Protein AF-A0A496KY16-F1 (afdb_monomer)

Radius of gyration: 18.63 Å; Cα contacts (8 Å, |Δi|>4): 231; chains: 1; bounding box: 43×35×45 Å

Secondary structure (DSSP, 8-state):
---------TT-BHHHHHHH-TTHHHHHHHH-GGGGGGGSHHHHHHHHHH-BHHHHHHHHT--HHHHHHHHHHHTT----------TTSSTTPEEPSS--TTEEEEEE-HHHHHTT---HHHHHHHHHTPPTT-EEEEEESS--HHHHHHHHHTT-EEEEPPPPTTS-EEEEEE--

Solvent-accessible surface area (backbone atoms only — not comparable to full-atom values): 10295 Å² total; per-residue (Å²): 132,86,76,82,71,79,73,87,47,56,77,35,32,45,40,63,47,42,73,79,38,60,77,50,54,59,60,48,46,75,69,25,74,77,41,63,58,46,70,42,75,79,45,22,61,57,51,25,66,73,35,26,46,40,57,48,21,61,73,63,74,46,61,49,67,59,51,44,51,51,53,27,49,74,73,68,60,49,75,75,90,53,99,61,92,70,90,75,88,51,97,77,58,45,77,40,96,64,83,71,92,53,62,75,45,76,46,73,38,44,72,42,47,75,71,75,43,79,57,62,67,58,52,53,52,53,57,70,69,49,51,77,68,32,20,38,34,40,37,29,72,52,84,60,60,76,60,52,52,53,42,45,75,72,59,36,47,42,31,31,45,74,62,43,98,85,48,42,24,44,36,38,43,28,36,106

Structure (mmCIF, N/CA/C/O backbone):
data_AF-A0A496KY16-F1
#
_entry.id   AF-A0A496KY16-F1
#
loop_
_atom_site.group_PDB
_atom_site.id
_atom_site.type_symbol
_atom_site.label_atom_id
_atom_site.label_alt_id
_atom_site.label_comp_id
_atom_site.label_asym_id
_atom_site.label_entity_id
_atom_site.label_seq_id
_atom_site.pdbx_PDB_ins_code
_atom_site.Cartn_x
_atom_site.Cartn_y
_atom_site.Cartn_z
_atom_site.occupancy
_atom_site.B_iso_or_equiv
_atom_site.auth_seq_id
_atom_site.auth_comp_id
_atom_site.auth_asym_id
_atom_site.auth_atom_id
_atom_site.pdbx_PDB_model_num
ATOM 1 N N . MET A 1 1 ? -10.899 -9.682 -24.705 1.00 31.88 1 MET A N 1
ATOM 2 C CA . MET A 1 1 ? -9.512 -10.192 -24.681 1.00 31.88 1 MET A CA 1
ATOM 3 C C . MET A 1 1 ? -8.923 -9.768 -23.353 1.00 31.88 1 MET A C 1
ATOM 5 O O . MET A 1 1 ? -8.749 -8.580 -23.128 1.00 31.88 1 MET A O 1
ATOM 9 N N . ASN A 1 2 ? -8.777 -10.715 -22.435 1.00 29.69 2 ASN A N 1
ATOM 10 C CA . ASN A 1 2 ? -8.589 -10.443 -21.015 1.00 29.69 2 ASN A CA 1
ATOM 11 C C . ASN A 1 2 ? -7.096 -10.209 -20.768 1.00 29.69 2 ASN A C 1
ATOM 13 O O . ASN A 1 2 ? -6.333 -11.159 -20.620 1.00 29.69 2 ASN A O 1
ATOM 17 N N . THR A 1 3 ? -6.666 -8.950 -20.795 1.00 37.75 3 THR A N 1
ATOM 18 C CA . THR A 1 3 ? -5.303 -8.557 -20.434 1.00 37.75 3 THR A CA 1
ATOM 19 C C . THR A 1 3 ? -5.153 -8.689 -18.921 1.00 37.75 3 THR A C 1
ATOM 21 O O . THR A 1 3 ? -5.457 -7.750 -18.187 1.00 37.75 3 THR A O 1
ATOM 24 N N . ASN A 1 4 ? -4.736 -9.866 -18.445 1.00 44.19 4 ASN A N 1
ATOM 25 C CA . ASN A 1 4 ? -4.258 -10.045 -17.073 1.00 44.19 4 ASN A CA 1
ATOM 26 C C . ASN A 1 4 ? -3.002 -9.184 -16.906 1.00 44.19 4 ASN A C 1
ATOM 28 O O . ASN A 1 4 ? -1.894 -9.580 -17.252 1.00 44.19 4 ASN A O 1
ATOM 32 N N . LYS A 1 5 ? -3.220 -7.947 -16.472 1.00 54.91 5 LYS A N 1
ATOM 33 C CA . LYS A 1 5 ? -2.206 -6.929 -16.255 1.00 54.91 5 LYS A CA 1
ATOM 34 C C . LYS A 1 5 ? -1.455 -7.333 -14.985 1.00 54.91 5 LYS A C 1
ATOM 36 O O . LYS A 1 5 ? -2.022 -7.251 -13.903 1.00 54.91 5 LYS A O 1
ATOM 41 N N . THR A 1 6 ? -0.236 -7.863 -15.112 1.00 62.81 6 THR A N 1
ATOM 42 C CA . THR A 1 6 ? 0.568 -8.256 -13.945 1.00 62.81 6 THR A CA 1
ATOM 43 C C . THR A 1 6 ? 0.781 -7.038 -13.060 1.00 62.81 6 THR A C 1
ATOM 45 O O . THR A 1 6 ? 1.258 -5.999 -13.530 1.00 62.81 6 THR A O 1
ATOM 48 N N . ASP A 1 7 ? 0.406 -7.176 -11.794 1.00 67.88 7 ASP A N 1
ATOM 49 C CA . ASP A 1 7 ? 0.637 -6.175 -10.765 1.00 67.88 7 ASP A CA 1
ATOM 50 C C . ASP A 1 7 ? 2.149 -5.957 -10.594 1.00 67.88 7 ASP A C 1
ATOM 52 O O . ASP A 1 7 ? 2.928 -6.910 -10.487 1.00 67.88 7 ASP A O 1
ATOM 56 N N . ILE A 1 8 ? 2.583 -4.696 -10.615 1.00 77.81 8 ILE A N 1
ATOM 57 C CA . ILE A 1 8 ? 3.993 -4.333 -10.428 1.00 77.81 8 ILE A CA 1
ATOM 58 C C . ILE A 1 8 ? 4.224 -4.228 -8.921 1.00 77.81 8 ILE A C 1
ATOM 60 O O . ILE A 1 8 ? 3.961 -3.179 -8.329 1.00 77.81 8 ILE A O 1
ATOM 64 N N . THR A 1 9 ? 4.645 -5.322 -8.290 1.00 79.69 9 THR A N 1
ATOM 65 C CA . THR A 1 9 ? 4.933 -5.424 -6.852 1.00 79.69 9 THR A CA 1
ATOM 66 C C . THR A 1 9 ? 6.409 -5.777 -6.627 1.00 79.69 9 THR A C 1
ATOM 68 O O . THR A 1 9 ? 7.094 -6.174 -7.571 1.00 79.69 9 THR A O 1
ATOM 71 N N . PRO A 1 10 ? 6.942 -5.636 -5.398 1.00 80.19 10 PRO A N 1
ATOM 72 C CA . PRO A 1 10 ? 8.344 -5.958 -5.107 1.00 80.19 10 PRO A CA 1
ATOM 73 C C . PRO A 1 10 ? 8.731 -7.403 -5.463 1.00 80.19 10 PRO A C 1
ATOM 75 O O . PRO A 1 10 ? 9.853 -7.660 -5.907 1.00 80.19 10 PRO A O 1
ATOM 78 N N . ASP A 1 11 ? 7.794 -8.339 -5.311 1.00 79.12 11 ASP A N 1
ATOM 79 C CA . ASP A 1 11 ? 7.986 -9.764 -5.594 1.00 79.12 11 ASP A CA 1
ATOM 80 C C . ASP A 1 11 ? 7.817 -10.126 -7.074 1.00 79.12 11 ASP A C 1
ATOM 82 O O . ASP A 1 11 ? 8.157 -11.244 -7.475 1.00 79.12 11 ASP A O 1
ATOM 86 N N . THR A 1 12 ? 7.329 -9.199 -7.907 1.00 82.12 12 THR A N 1
ATOM 87 C CA . THR A 1 12 ? 7.178 -9.438 -9.342 1.00 82.12 12 THR A CA 1
ATOM 88 C C . THR A 1 12 ? 8.542 -9.755 -9.946 1.00 82.12 12 THR A C 1
ATOM 90 O O . THR A 1 12 ? 9.517 -9.007 -9.808 1.00 82.12 12 THR A O 1
ATOM 93 N N . LYS A 1 13 ? 8.616 -10.905 -10.618 1.00 83.44 13 LYS A N 1
ATOM 94 C CA . LYS A 1 13 ? 9.817 -11.337 -11.327 1.00 83.44 13 LYS A CA 1
ATOM 95 C C . LYS A 1 13 ? 10.033 -10.474 -12.554 1.00 83.44 13 LYS A C 1
ATOM 97 O O . LYS A 1 13 ? 9.086 -10.142 -13.265 1.00 83.44 13 LYS A O 1
ATOM 102 N N . ILE A 1 14 ? 11.293 -10.182 -12.849 1.00 79.81 14 ILE A N 1
ATOM 103 C CA . ILE A 1 14 ? 11.658 -9.382 -14.020 1.00 79.81 14 ILE A CA 1
ATOM 104 C C . ILE A 1 14 ? 11.213 -10.082 -15.310 1.00 79.81 14 ILE A C 1
ATOM 106 O O . ILE A 1 14 ? 10.718 -9.422 -16.219 1.00 79.81 14 ILE A O 1
ATOM 110 N N . ALA A 1 15 ? 11.330 -11.413 -15.381 1.00 77.38 15 ALA A N 1
ATOM 111 C CA . ALA A 1 15 ? 10.872 -12.183 -16.537 1.00 77.38 15 ALA A CA 1
ATOM 112 C C . ALA A 1 15 ? 9.369 -12.005 -16.789 1.00 77.38 15 ALA A C 1
ATOM 114 O O . ALA A 1 15 ? 8.976 -11.708 -17.913 1.00 77.38 15 ALA A O 1
ATOM 115 N N . ASP A 1 16 ? 8.545 -12.138 -15.745 1.00 79.06 16 ASP A N 1
ATOM 116 C CA . ASP A 1 16 ? 7.092 -11.974 -15.847 1.00 79.06 16 ASP A CA 1
ATOM 117 C C . ASP A 1 16 ? 6.711 -10.524 -16.171 1.00 79.06 16 ASP A C 1
ATOM 119 O O . ASP A 1 16 ? 5.827 -10.285 -16.995 1.00 79.06 16 ASP A O 1
ATOM 123 N N . LEU A 1 17 ? 7.418 -9.549 -15.590 1.00 80.50 17 LEU A N 1
ATOM 124 C CA . LEU A 1 17 ? 7.223 -8.131 -15.881 1.00 80.50 17 LEU A CA 1
ATOM 125 C C . LEU A 1 17 ? 7.515 -7.813 -17.353 1.00 80.50 17 LEU A C 1
ATOM 127 O O . LEU A 1 17 ? 6.676 -7.219 -18.019 1.00 80.50 17 LEU A O 1
ATOM 131 N N . LEU A 1 18 ? 8.674 -8.222 -17.876 1.00 77.56 18 LEU A N 1
ATOM 132 C CA . LEU A 1 18 ? 9.076 -7.952 -19.261 1.00 77.56 18 LEU A CA 1
ATOM 133 C C . LEU A 1 18 ? 8.235 -8.720 -20.286 1.00 77.56 18 LEU A C 1
ATOM 135 O O . LEU A 1 18 ? 8.106 -8.275 -21.424 1.00 77.56 18 LEU A O 1
ATOM 139 N N . LEU A 1 19 ? 7.647 -9.851 -19.889 1.00 77.06 19 LEU A N 1
ATOM 140 C CA . LEU A 1 19 ? 6.713 -10.606 -20.723 1.00 77.06 19 LEU A CA 1
ATOM 141 C C . LEU A 1 19 ? 5.411 -9.828 -20.967 1.00 77.06 19 LEU A C 1
ATOM 143 O O . LEU A 1 19 ? 4.866 -9.882 -22.067 1.00 77.06 19 LEU A O 1
ATOM 147 N N . HIS A 1 20 ? 4.943 -9.075 -19.968 1.00 74.25 20 HIS A N 1
ATOM 148 C CA . HIS A 1 20 ? 3.730 -8.255 -20.068 1.00 74.25 20 HIS A CA 1
ATOM 149 C C . HIS A 1 20 ? 4.021 -6.802 -20.482 1.00 74.25 20 HIS A C 1
ATOM 151 O O . HIS A 1 20 ? 3.175 -6.162 -21.106 1.00 74.25 20 HIS A O 1
ATOM 157 N N . TYR A 1 21 ? 5.218 -6.289 -20.178 1.00 78.06 21 TYR A N 1
ATOM 158 C CA . TYR A 1 21 ? 5.640 -4.907 -20.419 1.00 78.06 21 TYR A CA 1
ATOM 159 C C . TYR A 1 21 ? 7.062 -4.841 -21.005 1.00 78.06 21 TYR A C 1
ATOM 161 O O . TYR A 1 21 ? 8.006 -4.428 -20.324 1.00 78.06 21 TYR A O 1
ATOM 169 N N . PRO A 1 22 ? 7.249 -5.198 -22.286 1.00 76.06 22 PRO A N 1
ATOM 170 C CA . PRO A 1 22 ? 8.565 -5.156 -22.929 1.00 76.06 22 PRO A CA 1
ATOM 171 C C . PRO A 1 22 ? 9.147 -3.735 -23.014 1.00 76.06 22 PRO A C 1
ATOM 173 O O . PRO A 1 22 ? 10.358 -3.562 -23.104 1.00 76.06 22 PRO A O 1
ATOM 176 N N . THR A 1 23 ? 8.304 -2.702 -22.943 1.00 77.69 23 THR A N 1
ATOM 177 C CA . THR A 1 23 ? 8.725 -1.294 -22.956 1.00 77.69 23 THR A CA 1
ATOM 178 C C . THR A 1 23 ? 9.489 -0.876 -21.698 1.00 77.69 23 THR A C 1
ATOM 180 O O . THR A 1 23 ? 10.296 0.046 -21.771 1.00 77.69 23 THR A O 1
ATOM 183 N N . LEU A 1 24 ? 9.301 -1.573 -20.568 1.00 78.44 24 LEU A N 1
ATOM 184 C CA . LEU A 1 24 ? 10.028 -1.303 -19.321 1.00 78.44 24 LEU A CA 1
ATOM 185 C C . LEU A 1 24 ? 11.499 -1.727 -19.380 1.00 78.44 24 LEU A C 1
ATOM 187 O O . LEU A 1 24 ? 12.272 -1.338 -18.509 1.00 78.44 24 LEU A O 1
ATOM 191 N N . GLU A 1 25 ? 11.902 -2.499 -20.394 1.00 75.62 25 GLU A N 1
ATOM 192 C CA . GLU A 1 25 ? 13.285 -2.956 -20.556 1.00 75.62 25 GLU A CA 1
ATOM 193 C C . GLU A 1 25 ? 14.268 -1.779 -20.626 1.00 75.62 25 GLU A C 1
ATOM 195 O O . GLU A 1 25 ? 15.316 -1.820 -19.989 1.00 75.62 25 GLU A O 1
ATOM 200 N N . GLN A 1 26 ? 13.920 -0.715 -21.356 1.00 73.62 26 GLN A N 1
ATOM 201 C CA . GLN A 1 26 ? 14.771 0.473 -21.482 1.00 73.62 26 GLN A CA 1
ATOM 202 C C . GLN A 1 26 ? 14.888 1.224 -20.153 1.00 73.62 26 GLN A C 1
ATOM 204 O O . GLN A 1 26 ? 15.991 1.490 -19.694 1.00 73.62 26 GLN A O 1
ATOM 209 N N . THR A 1 27 ? 13.764 1.460 -19.476 1.00 77.00 27 THR A N 1
ATOM 210 C CA . THR A 1 27 ? 13.738 2.129 -18.169 1.00 77.00 27 THR A CA 1
ATOM 211 C C . THR A 1 27 ? 14.542 1.356 -17.126 1.00 77.00 27 THR A C 1
ATOM 213 O O . THR A 1 27 ? 15.309 1.938 -16.370 1.00 77.00 27 THR A O 1
ATOM 216 N N . LEU A 1 28 ? 14.427 0.028 -17.106 1.00 76.19 28 LEU A N 1
ATOM 217 C CA . LEU A 1 28 ? 15.204 -0.828 -16.211 1.00 76.19 28 LEU A CA 1
ATOM 218 C C . LEU A 1 28 ? 16.713 -0.803 -16.518 1.00 76.19 28 LEU A C 1
ATOM 220 O O . LEU A 1 28 ? 17.519 -0.843 -15.586 1.00 76.19 28 LEU A O 1
ATOM 224 N N . LYS A 1 29 ? 17.097 -0.695 -17.800 1.00 73.81 29 LYS A N 1
ATOM 225 C CA . LYS A 1 29 ? 18.496 -0.513 -18.232 1.00 73.81 29 LYS A CA 1
ATOM 226 C C . LYS A 1 29 ? 19.078 0.817 -17.751 1.00 73.81 29 LYS A C 1
ATOM 228 O O . LYS A 1 29 ? 20.229 0.832 -17.323 1.00 73.81 29 LYS A O 1
ATOM 233 N N . ASP A 1 30 ? 18.282 1.885 -17.759 1.00 73.19 30 ASP A N 1
ATOM 234 C CA . ASP A 1 30 ? 18.689 3.187 -17.216 1.00 73.19 30 ASP A CA 1
ATOM 235 C C . ASP A 1 30 ? 18.851 3.142 -15.689 1.00 73.19 30 ASP A C 1
ATOM 237 O O . ASP A 1 30 ? 19.725 3.806 -15.132 1.00 73.19 30 ASP A O 1
ATOM 241 N N . TYR A 1 31 ? 18.036 2.326 -15.009 1.00 69.00 31 TYR A N 1
ATOM 242 C CA . TYR A 1 31 ? 18.075 2.180 -13.556 1.00 69.00 31 TYR A CA 1
ATOM 243 C C . TYR A 1 31 ? 19.263 1.374 -13.047 1.00 69.00 31 TYR A C 1
ATOM 245 O O . TYR A 1 31 ? 19.794 1.709 -12.000 1.00 69.00 31 TYR A O 1
ATOM 253 N N . SER A 1 32 ? 19.688 0.292 -13.702 1.00 65.06 32 SER A N 1
ATOM 254 C CA . SER A 1 32 ? 20.806 -0.494 -13.172 1.00 65.06 32 SER A CA 1
ATOM 255 C C . SER A 1 32 ? 21.639 -1.158 -14.254 1.00 65.06 32 SER A C 1
ATOM 257 O O . SER A 1 32 ? 21.135 -1.888 -15.107 1.00 65.06 32 SER A O 1
ATOM 259 N N . SER A 1 33 ? 22.960 -1.035 -14.111 1.00 62.22 33 SER A N 1
ATOM 260 C CA . SER A 1 33 ? 23.943 -1.799 -14.884 1.00 62.22 33 SER A CA 1
ATOM 261 C C . SER A 1 33 ? 23.809 -3.318 -14.700 1.00 62.22 33 SER A C 1
ATOM 263 O O . SER A 1 33 ? 24.311 -4.073 -15.531 1.00 62.22 33 SER A O 1
ATOM 265 N N . ALA A 1 34 ? 23.072 -3.792 -13.683 1.00 58.19 34 ALA A N 1
ATOM 266 C CA . ALA A 1 34 ? 22.701 -5.200 -13.536 1.00 58.19 34 ALA A CA 1
ATOM 267 C C . ALA A 1 34 ? 21.863 -5.727 -14.723 1.00 58.19 34 ALA A C 1
ATOM 269 O O . ALA A 1 34 ? 21.912 -6.922 -15.017 1.00 58.19 34 ALA A O 1
ATOM 270 N N . PHE A 1 35 ? 21.165 -4.853 -15.464 1.00 62.72 35 PHE A N 1
ATOM 271 C CA . PHE A 1 35 ? 20.468 -5.217 -16.705 1.00 62.72 35 PHE A CA 1
ATOM 272 C C . PHE A 1 35 ? 21.374 -5.335 -17.927 1.00 62.72 35 PHE A C 1
ATOM 274 O O . PHE A 1 35 ? 20.953 -5.927 -18.918 1.00 62.72 35 PHE A O 1
ATOM 281 N N . ALA A 1 36 ? 22.625 -4.873 -17.875 1.00 62.69 36 ALA A N 1
ATOM 282 C CA . ALA A 1 36 ? 23.570 -5.138 -18.960 1.00 62.69 36 ALA A CA 1
ATOM 283 C C . ALA A 1 36 ? 23.813 -6.652 -19.124 1.00 62.69 36 ALA A C 1
ATOM 285 O O . ALA A 1 36 ? 24.006 -7.143 -20.233 1.00 62.69 36 ALA A O 1
ATOM 286 N N . ALA A 1 37 ? 23.714 -7.424 -18.033 1.00 60.72 37 ALA A N 1
ATOM 287 C CA . ALA A 1 37 ? 23.771 -8.886 -18.076 1.00 60.72 37 ALA A CA 1
ATOM 288 C C . ALA A 1 37 ? 22.524 -9.527 -18.726 1.00 60.72 37 ALA A C 1
ATOM 290 O O . ALA A 1 37 ? 22.608 -10.641 -19.242 1.00 60.72 37 ALA A O 1
ATOM 291 N N . LEU A 1 38 ? 21.386 -8.821 -18.733 1.00 61.69 38 LEU A N 1
ATOM 292 C CA . LEU A 1 38 ? 20.128 -9.235 -19.370 1.00 61.69 38 LEU A CA 1
ATOM 293 C C . LEU A 1 38 ? 20.089 -8.925 -20.879 1.00 61.69 38 LEU A C 1
ATOM 295 O O . LEU A 1 38 ? 19.162 -9.358 -21.561 1.00 61.69 38 LEU A O 1
ATOM 299 N N . ASP A 1 39 ? 21.101 -8.231 -21.408 1.00 62.31 39 ASP A N 1
ATOM 300 C CA . ASP A 1 39 ? 21.266 -7.949 -22.841 1.00 62.31 39 ASP A CA 1
ATOM 301 C C . ASP A 1 39 ? 21.707 -9.200 -23.624 1.00 62.31 39 ASP A C 1
ATOM 303 O O . ASP A 1 39 ? 21.450 -9.335 -24.820 1.00 62.31 39 ASP A O 1
ATOM 307 N N . ASN A 1 40 ? 22.321 -10.172 -22.937 1.00 68.69 40 ASN A N 1
ATOM 308 C CA . ASN A 1 40 ? 22.637 -11.467 -23.523 1.00 68.69 40 ASN A CA 1
ATOM 309 C C . ASN A 1 40 ? 21.401 -12.388 -23.460 1.00 68.69 40 ASN A C 1
ATOM 311 O O . ASN A 1 40 ? 21.030 -12.812 -22.363 1.00 68.69 40 ASN A O 1
ATOM 315 N N . PRO A 1 41 ? 20.788 -12.771 -24.598 1.00 63.84 41 PRO A N 1
ATOM 316 C CA . PRO A 1 41 ? 19.542 -13.542 -24.628 1.00 63.84 41 PRO A CA 1
ATOM 317 C C . PRO A 1 41 ? 19.611 -14.892 -23.893 1.00 63.84 41 PRO A C 1
ATOM 319 O O . PRO A 1 41 ? 18.590 -15.357 -23.392 1.00 63.84 41 PRO A O 1
ATOM 322 N N . ALA A 1 42 ? 20.796 -15.501 -23.763 1.00 63.25 42 ALA A N 1
ATOM 323 C CA . ALA A 1 42 ? 20.970 -16.745 -23.009 1.00 63.25 42 ALA A CA 1
ATOM 324 C C . ALA A 1 42 ? 20.943 -16.531 -21.480 1.00 63.25 42 ALA A C 1
ATOM 326 O O . ALA A 1 42 ? 20.417 -17.358 -20.734 1.00 63.25 42 ALA A O 1
ATOM 327 N N . LEU A 1 43 ? 21.489 -15.408 -21.004 1.00 62.44 43 LEU A N 1
ATOM 328 C CA . LEU A 1 43 ? 21.488 -15.038 -19.583 1.00 62.44 43 LEU A CA 1
ATOM 329 C C . LEU A 1 43 ? 20.186 -14.344 -19.180 1.00 62.44 43 LEU A C 1
ATOM 331 O O . LEU A 1 43 ? 19.751 -14.486 -18.037 1.00 62.44 43 LEU A O 1
ATOM 335 N N . ARG A 1 44 ? 19.539 -13.667 -20.137 1.00 68.94 44 ARG A N 1
ATOM 336 C CA . ARG A 1 44 ? 18.262 -12.970 -19.989 1.00 68.94 44 ARG A CA 1
ATOM 337 C C . ARG A 1 44 ? 17.223 -13.846 -19.312 1.00 68.94 44 ARG A C 1
ATOM 339 O O . ARG A 1 44 ? 16.665 -13.457 -18.296 1.00 68.94 44 ARG A O 1
ATOM 346 N N . ASP A 1 45 ? 16.995 -15.041 -19.843 1.00 66.75 45 ASP A N 1
ATOM 347 C CA . ASP A 1 45 ? 15.923 -15.907 -19.358 1.00 66.75 45 ASP A CA 1
ATOM 348 C C . ASP A 1 45 ? 16.240 -16.504 -17.977 1.00 66.75 45 ASP A C 1
ATOM 350 O O . ASP A 1 45 ? 15.366 -16.647 -17.126 1.00 66.75 45 ASP A O 1
ATOM 354 N N . THR A 1 46 ? 17.516 -16.785 -17.711 1.00 64.06 46 THR A N 1
ATOM 355 C CA . THR A 1 46 ? 17.950 -17.420 -16.460 1.00 64.06 46 THR A CA 1
ATOM 356 C C . THR A 1 46 ? 17.988 -16.424 -15.300 1.00 64.06 46 THR A C 1
ATOM 358 O O . THR A 1 46 ? 17.469 -16.705 -14.220 1.00 64.06 46 THR A O 1
ATOM 361 N N . VAL A 1 47 ? 18.553 -15.236 -15.526 1.00 63.72 47 VAL A N 1
ATOM 362 C CA . VAL A 1 47 ? 18.673 -14.186 -14.507 1.00 63.72 47 VAL A CA 1
ATOM 363 C C . VAL A 1 47 ? 17.323 -13.496 -14.289 1.00 63.72 47 VAL A C 1
ATOM 365 O O . VAL A 1 47 ? 16.908 -13.331 -13.146 1.00 63.72 47 VAL A O 1
ATOM 368 N N . ALA A 1 48 ? 16.551 -13.198 -15.344 1.00 65.62 48 ALA A N 1
ATOM 369 C CA . ALA A 1 48 ? 15.251 -12.535 -15.184 1.00 65.62 48 ALA A CA 1
ATOM 370 C C . ALA A 1 48 ? 14.198 -13.414 -14.484 1.00 65.62 48 ALA A C 1
ATOM 372 O O . ALA A 1 48 ? 13.313 -12.883 -13.812 1.00 65.62 48 ALA A O 1
ATOM 373 N N . LYS A 1 49 ? 14.268 -14.750 -14.616 1.00 68.19 49 LYS A N 1
ATOM 374 C CA . LYS A 1 49 ? 13.369 -15.682 -13.900 1.00 68.19 49 LYS A CA 1
ATOM 375 C C . LYS A 1 49 ? 13.742 -15.869 -12.430 1.00 68.19 49 LYS A C 1
ATOM 377 O O . LYS A 1 49 ? 12.881 -16.252 -11.626 1.00 68.19 49 LYS A O 1
ATOM 382 N N . ALA A 1 50 ? 15.012 -15.647 -12.099 1.00 67.25 50 ALA A N 1
ATOM 383 C CA . ALA A 1 50 ? 15.559 -15.814 -10.759 1.00 67.25 50 ALA A CA 1
ATOM 384 C C . ALA A 1 50 ? 15.537 -14.519 -9.933 1.00 67.25 50 ALA A C 1
ATOM 386 O O . ALA A 1 50 ? 15.605 -14.601 -8.710 1.00 67.25 50 ALA A O 1
ATOM 387 N N . THR A 1 51 ? 15.431 -13.351 -10.575 1.00 72.25 51 THR A N 1
ATOM 388 C CA . THR A 1 51 ? 15.523 -12.041 -9.917 1.00 72.25 51 THR A CA 1
ATOM 389 C C . THR A 1 51 ? 14.170 -11.323 -9.858 1.00 72.25 51 THR A C 1
ATOM 391 O O . THR A 1 51 ? 13.515 -11.109 -10.882 1.00 72.25 51 THR A O 1
ATOM 394 N N . SER A 1 52 ? 13.755 -10.931 -8.649 1.00 83.44 52 SER A N 1
ATOM 395 C CA . SER A 1 52 ? 12.596 -10.054 -8.420 1.00 83.44 52 SER A CA 1
ATOM 396 C C . SER A 1 52 ? 12.967 -8.569 -8.470 1.00 83.44 52 SER A C 1
ATOM 398 O O . SER A 1 52 ? 14.136 -8.204 -8.308 1.00 83.44 52 SER A O 1
ATOM 400 N N . LEU A 1 53 ? 11.969 -7.694 -8.645 1.00 80.81 53 LEU A N 1
ATOM 401 C CA . LEU A 1 53 ? 12.164 -6.238 -8.595 1.00 80.81 53 LEU A CA 1
ATOM 402 C C . LEU A 1 53 ? 12.805 -5.784 -7.276 1.00 80.81 53 LEU A C 1
ATOM 404 O O . LEU A 1 53 ? 13.690 -4.932 -7.286 1.00 80.81 53 LEU A O 1
ATOM 408 N N . GLN A 1 54 ? 12.437 -6.398 -6.150 1.00 82.25 54 GLN A N 1
ATOM 409 C CA . GLN A 1 54 ? 13.046 -6.116 -4.849 1.00 82.25 54 GLN A CA 1
ATOM 410 C C . GLN A 1 54 ? 14.536 -6.466 -4.804 1.00 82.25 54 GLN A C 1
ATOM 412 O O . GLN A 1 54 ? 15.347 -5.692 -4.294 1.00 82.25 54 GLN A O 1
ATOM 417 N N . GLN A 1 55 ? 14.913 -7.638 -5.319 1.00 78.31 55 GLN A N 1
ATOM 418 C CA . GLN A 1 55 ? 16.314 -8.070 -5.334 1.00 78.31 55 GLN A CA 1
ATOM 419 C C . GLN A 1 55 ? 17.165 -7.173 -6.224 1.00 78.31 55 GLN A C 1
ATOM 421 O O . GLN A 1 55 ? 18.306 -6.865 -5.886 1.00 78.31 55 GLN A O 1
ATOM 426 N N . LEU A 1 56 ? 16.587 -6.727 -7.331 1.00 76.19 56 LEU A N 1
ATOM 427 C CA . LEU A 1 56 ? 17.208 -5.793 -8.243 1.00 76.19 56 LEU A CA 1
ATOM 428 C C . LEU A 1 56 ? 17.413 -4.414 -7.604 1.00 76.19 56 LEU A C 1
ATOM 430 O O . LEU A 1 56 ? 18.532 -3.906 -7.632 1.00 76.19 56 LEU A O 1
ATOM 434 N N . ALA A 1 57 ? 16.375 -3.834 -6.996 1.00 78.75 57 ALA A N 1
ATOM 435 C CA . ALA A 1 57 ? 16.487 -2.555 -6.293 1.00 78.75 57 ALA A CA 1
ATOM 436 C C . ALA A 1 57 ? 17.586 -2.621 -5.222 1.00 78.75 57 ALA A C 1
ATOM 438 O O . ALA A 1 57 ? 18.471 -1.769 -5.173 1.00 78.75 57 ALA A O 1
ATOM 439 N N . LYS A 1 58 ? 17.624 -3.716 -4.452 1.00 78.38 58 LYS A N 1
ATOM 440 C CA . LYS A 1 58 ? 18.659 -3.959 -3.442 1.00 78.38 58 LYS A CA 1
ATOM 441 C C . LYS A 1 58 ? 20.067 -4.094 -4.035 1.00 78.38 58 LYS A C 1
ATOM 443 O O . LYS A 1 58 ? 21.016 -3.604 -3.434 1.00 78.38 58 LYS A O 1
ATOM 448 N N . ALA A 1 59 ? 20.213 -4.752 -5.186 1.00 71.50 59 ALA A N 1
ATOM 449 C CA . ALA A 1 59 ? 21.499 -4.913 -5.865 1.00 71.50 59 ALA A CA 1
ATOM 450 C C . ALA A 1 59 ? 22.003 -3.606 -6.502 1.00 71.50 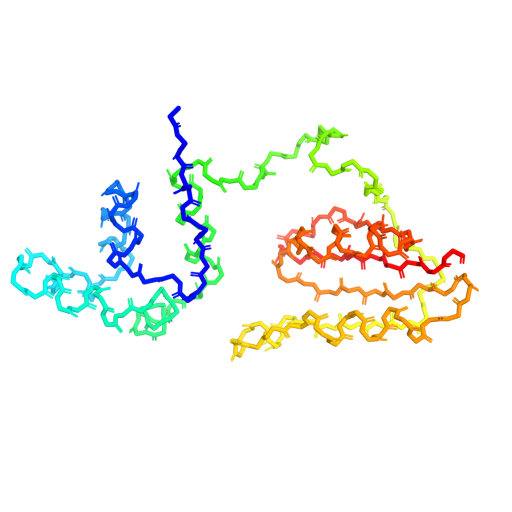59 ALA A C 1
ATOM 452 O O . ALA A 1 59 ? 23.208 -3.375 -6.543 1.00 71.50 59 ALA A O 1
ATOM 453 N N . GLY A 1 60 ? 21.089 -2.754 -6.974 1.00 66.94 60 GLY A N 1
ATOM 454 C CA . GLY A 1 60 ? 21.403 -1.431 -7.515 1.00 66.94 60 GLY A CA 1
ATOM 455 C C . GLY A 1 60 ? 21.538 -0.327 -6.460 1.00 66.94 60 GLY A C 1
ATOM 456 O O . GLY A 1 60 ? 22.015 0.753 -6.785 1.00 66.94 60 GLY A O 1
ATOM 457 N N . GLY A 1 61 ? 21.153 -0.588 -5.206 1.00 69.81 61 GLY A N 1
ATOM 458 C CA . GLY A 1 61 ? 21.147 0.419 -4.141 1.00 69.81 61 GLY A CA 1
ATOM 459 C C . GLY A 1 61 ? 20.005 1.435 -4.257 1.00 69.81 61 GLY A C 1
ATOM 460 O O . GLY A 1 61 ? 20.121 2.534 -3.723 1.00 69.81 61 GLY A O 1
ATOM 461 N N . TYR A 1 62 ? 18.923 1.077 -4.950 1.00 74.06 62 TYR A N 1
ATOM 462 C CA . TYR A 1 62 ? 17.756 1.931 -5.166 1.00 74.06 62 TYR A CA 1
ATOM 463 C C . TYR A 1 62 ? 16.643 1.626 -4.169 1.00 74.06 62 TYR A C 1
ATOM 465 O O . TYR A 1 62 ? 16.491 0.490 -3.706 1.00 74.06 62 TYR A O 1
ATOM 473 N N . ASP A 1 63 ? 15.827 2.638 -3.883 1.00 79.12 63 ASP A N 1
ATOM 474 C CA . ASP A 1 63 ? 14.594 2.448 -3.134 1.00 79.12 63 ASP A CA 1
ATOM 475 C C . ASP A 1 63 ? 13.5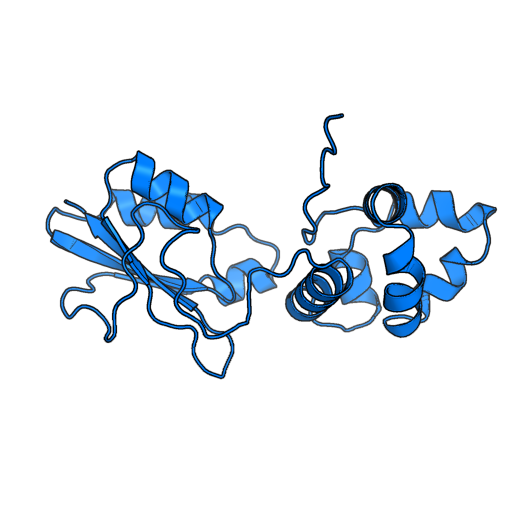62 1.703 -3.997 1.00 79.12 63 ASP A C 1
ATOM 477 O O . ASP A 1 63 ? 13.238 2.093 -5.123 1.00 79.12 63 ASP A O 1
ATOM 481 N N . ILE A 1 64 ? 13.054 0.586 -3.472 1.00 81.56 64 ILE A N 1
ATOM 482 C CA . ILE A 1 64 ? 12.105 -0.271 -4.190 1.00 81.56 64 ILE A CA 1
ATOM 483 C C . ILE A 1 64 ? 10.768 0.438 -4.442 1.00 81.56 64 ILE A C 1
ATOM 485 O O . ILE A 1 64 ? 10.136 0.188 -5.468 1.00 81.56 64 ILE A O 1
ATOM 489 N N . ALA A 1 65 ? 10.332 1.326 -3.546 1.00 80.31 65 ALA A N 1
ATOM 490 C CA . ALA A 1 65 ? 9.081 2.051 -3.710 1.00 80.31 65 ALA A CA 1
ATOM 491 C C . ALA A 1 65 ? 9.208 3.113 -4.808 1.00 80.31 65 ALA A C 1
ATOM 493 O O . ALA A 1 65 ? 8.314 3.221 -5.649 1.00 80.31 65 ALA A O 1
ATOM 494 N N . GLU A 1 66 ? 10.333 3.830 -4.858 1.00 80.06 66 GLU A N 1
ATOM 495 C CA . GLU A 1 66 ? 10.636 4.765 -5.946 1.00 80.06 66 GLU A CA 1
ATOM 496 C C . GLU A 1 66 ? 10.693 4.040 -7.296 1.00 80.06 66 GLU A C 1
ATOM 498 O O . GLU A 1 66 ? 10.015 4.438 -8.243 1.00 80.06 66 GLU A O 1
ATOM 503 N N . MET A 1 67 ? 11.403 2.910 -7.366 1.00 79.00 67 MET A N 1
ATOM 504 C CA . MET A 1 67 ? 11.506 2.124 -8.595 1.00 79.00 67 MET A CA 1
ATOM 505 C C . MET A 1 67 ? 10.133 1.629 -9.075 1.00 79.00 67 MET A C 1
ATOM 507 O O . MET A 1 67 ? 9.802 1.764 -10.252 1.00 79.00 67 MET A O 1
ATOM 511 N N . ILE A 1 68 ? 9.302 1.083 -8.180 1.00 82.12 68 ILE A N 1
ATOM 512 C CA . ILE A 1 68 ? 7.951 0.617 -8.529 1.00 82.12 68 ILE A CA 1
ATOM 513 C C . ILE A 1 68 ? 7.079 1.776 -9.008 1.00 82.12 68 ILE A C 1
ATOM 515 O O . ILE A 1 68 ? 6.359 1.615 -9.995 1.00 82.12 68 ILE A O 1
ATOM 519 N N . ASN A 1 69 ? 7.147 2.934 -8.350 1.00 78.81 69 ASN A N 1
ATOM 520 C CA . ASN A 1 69 ? 6.400 4.116 -8.765 1.00 78.81 69 ASN A CA 1
ATOM 521 C C . ASN A 1 69 ? 6.824 4.583 -10.158 1.00 78.81 69 ASN A C 1
ATOM 523 O O . ASN A 1 69 ? 5.954 4.782 -11.004 1.00 78.81 69 ASN A O 1
ATOM 527 N N . THR A 1 70 ? 8.123 4.665 -10.449 1.00 78.81 70 THR A N 1
ATOM 528 C CA . THR A 1 70 ? 8.589 5.054 -11.787 1.00 78.81 70 THR A CA 1
ATOM 529 C C . THR A 1 70 ? 8.202 4.034 -12.853 1.00 78.81 70 THR A C 1
ATOM 531 O O . THR A 1 70 ? 7.750 4.411 -13.936 1.00 78.81 70 THR A O 1
ATOM 534 N N . LEU A 1 71 ? 8.321 2.733 -12.566 1.00 79.94 71 LEU A N 1
ATOM 535 C CA . LEU A 1 71 ? 7.896 1.684 -13.497 1.00 79.94 71 LEU A CA 1
ATOM 536 C C . LEU A 1 71 ? 6.394 1.790 -13.781 1.00 79.94 71 LEU A C 1
ATOM 538 O O . LEU A 1 71 ? 5.995 1.801 -14.944 1.00 79.94 71 LEU A O 1
ATOM 542 N N . ARG A 1 72 ? 5.564 1.954 -12.743 1.00 79.31 72 ARG A N 1
ATOM 543 C CA . ARG A 1 72 ? 4.115 2.171 -12.880 1.00 79.31 72 ARG A CA 1
ATOM 544 C C . ARG A 1 72 ? 3.799 3.431 -13.680 1.00 79.31 72 ARG A C 1
ATOM 546 O O . ARG A 1 72 ? 2.945 3.371 -14.561 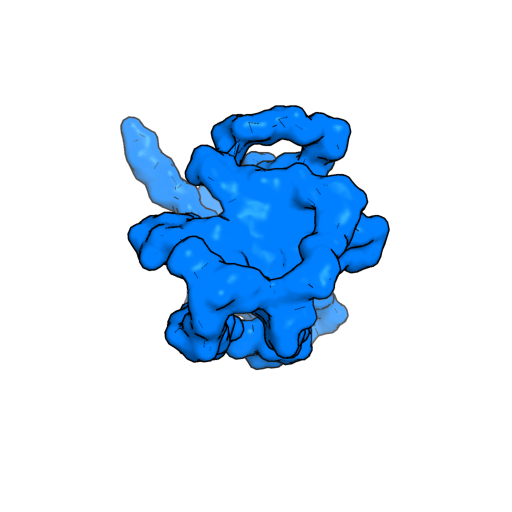1.00 79.31 72 ARG A O 1
ATOM 553 N N . GLN A 1 73 ? 4.513 4.529 -13.441 1.00 74.00 73 GLN A N 1
ATOM 554 C CA . GLN A 1 73 ? 4.365 5.767 -14.207 1.00 74.00 73 GLN A CA 1
ATOM 555 C C . GLN A 1 73 ? 4.697 5.575 -15.688 1.00 74.00 73 GLN A C 1
ATOM 557 O O . GLN A 1 73 ? 3.951 6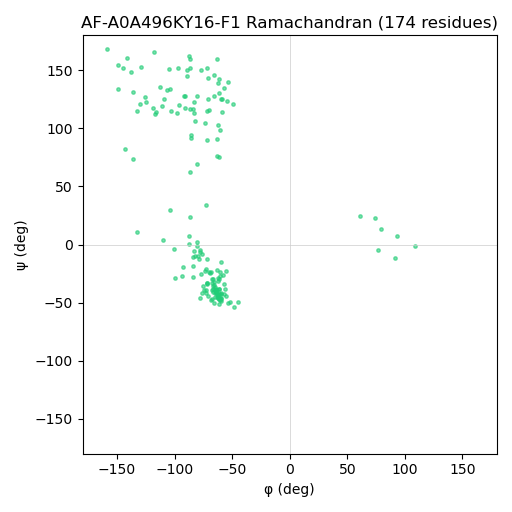.029 -16.554 1.00 74.00 73 GLN A O 1
ATOM 562 N N . THR A 1 74 ? 5.766 4.836 -15.983 1.00 70.62 74 THR A N 1
ATOM 563 C CA . THR A 1 74 ? 6.242 4.597 -17.351 1.00 70.62 74 THR A CA 1
ATOM 564 C C . THR A 1 74 ? 5.242 3.791 -18.183 1.00 70.62 74 THR A C 1
ATOM 566 O O . THR A 1 74 ? 5.032 4.090 -19.356 1.00 70.62 74 THR A O 1
ATOM 569 N N . VAL A 1 75 ? 4.583 2.787 -17.595 1.00 71.81 75 VAL A N 1
ATOM 570 C CA . VAL A 1 75 ? 3.542 2.001 -18.290 1.00 71.81 75 VAL A CA 1
ATOM 571 C C . VAL A 1 75 ? 2.139 2.604 -18.189 1.00 71.81 75 VAL A C 1
ATOM 573 O O . VAL A 1 75 ? 1.165 1.957 -18.583 1.00 71.81 75 VAL A O 1
ATOM 576 N N . GLY A 1 76 ? 1.997 3.819 -17.647 1.00 63.84 76 GLY A N 1
ATOM 577 C CA . GLY A 1 76 ? 0.686 4.431 -17.420 1.00 63.84 76 GLY A CA 1
ATOM 578 C C . GLY A 1 76 ? -0.193 3.612 -16.465 1.00 63.84 76 GLY A C 1
ATOM 579 O O . GLY A 1 76 ? -1.414 3.689 -16.517 1.00 63.84 76 GLY A O 1
ATOM 580 N N . VAL A 1 77 ? 0.429 2.801 -15.603 1.00 55.88 77 VAL A N 1
ATOM 581 C CA . VAL A 1 77 ? -0.184 2.151 -14.429 1.00 55.88 77 VAL A CA 1
ATOM 582 C C . VAL A 1 77 ? -0.114 3.100 -13.227 1.00 55.88 77 VAL A C 1
ATOM 584 O O . VAL A 1 77 ? -0.133 2.684 -12.072 1.00 55.88 77 VAL A O 1
ATOM 587 N N . SER A 1 78 ? -0.009 4.401 -13.488 1.00 48.66 78 SER A N 1
ATOM 588 C CA . SER A 1 78 ? -0.104 5.425 -12.466 1.00 48.66 78 SER A CA 1
ATOM 589 C C . SER A 1 78 ? -1.454 5.303 -11.774 1.00 48.66 78 SER A C 1
ATOM 591 O O . SER A 1 78 ? -2.484 5.615 -12.364 1.00 48.66 78 SER A O 1
ATOM 593 N N . SER A 1 79 ? -1.432 4.953 -10.488 1.00 47.34 79 SER A N 1
ATOM 594 C CA . SER A 1 79 ? -2.339 5.611 -9.556 1.00 47.34 79 SER A CA 1
ATOM 595 C C . SER A 1 79 ? -2.185 7.115 -9.808 1.00 47.34 79 SER A C 1
ATOM 597 O O . SER A 1 79 ? -1.049 7.606 -9.753 1.00 47.34 79 SER A O 1
ATOM 599 N N . PRO A 1 8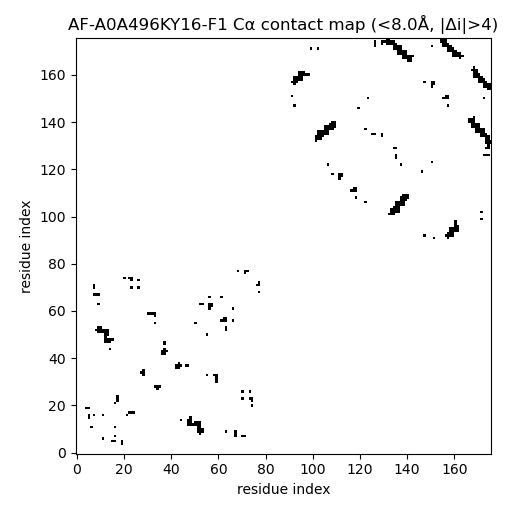0 ? -3.252 7.833 -10.172 1.00 42.62 80 PRO A N 1
ATOM 600 C CA . PRO A 1 80 ? -3.144 9.193 -10.663 1.00 42.62 80 PRO A CA 1
ATOM 601 C C . PRO A 1 80 ? -2.548 10.099 -9.581 1.00 42.62 80 PRO A C 1
ATOM 603 O O . PRO A 1 80 ? -3.231 10.552 -8.671 1.00 42.62 80 PRO A O 1
ATOM 606 N N . GLN A 1 81 ? -1.265 10.441 -9.721 1.00 44.06 81 GLN A N 1
ATOM 607 C CA . GLN A 1 81 ? -0.767 11.744 -9.292 1.00 44.06 81 GLN A CA 1
ATOM 608 C C . GLN A 1 81 ? -1.115 12.744 -10.392 1.00 44.06 81 GLN A C 1
ATOM 610 O O . GLN A 1 81 ? -0.282 13.249 -11.135 1.00 44.06 81 GLN A O 1
ATOM 615 N N . SER A 1 82 ? -2.409 13.000 -10.506 1.00 34.47 82 SER A N 1
ATOM 616 C CA . SER A 1 82 ? -2.909 14.312 -10.856 1.00 34.47 82 SER A CA 1
ATOM 617 C C . SER A 1 82 ? -3.751 14.706 -9.665 1.00 34.47 82 SER A C 1
ATOM 619 O O . SER A 1 82 ? -4.702 14.019 -9.308 1.00 34.47 82 SER A O 1
ATOM 621 N N . CYS A 1 83 ? -3.349 15.779 -9.001 1.00 40.69 83 CYS A N 1
ATOM 622 C CA . CYS A 1 83 ? -4.195 16.526 -8.092 1.00 40.69 83 CYS A CA 1
ATOM 623 C C . CYS A 1 83 ? -5.388 17.091 -8.877 1.00 40.69 83 CYS A C 1
ATOM 625 O O . CYS A 1 83 ? -5.460 18.271 -9.195 1.00 40.69 83 CYS A O 1
ATOM 627 N N . VAL A 1 84 ? -6.328 16.213 -9.192 1.00 30.36 84 VAL A N 1
ATOM 628 C CA . VAL A 1 84 ? -7.731 16.513 -9.395 1.00 30.36 84 VAL A CA 1
ATOM 629 C C . VAL A 1 84 ? -8.427 15.446 -8.574 1.00 30.36 84 VAL A C 1
ATOM 631 O O . VAL A 1 84 ? -8.259 14.253 -8.807 1.00 30.36 84 VAL A O 1
ATOM 634 N N . CYS A 1 85 ? -9.123 15.885 -7.537 1.00 32.84 85 CYS A N 1
ATOM 635 C CA . CYS A 1 85 ? -10.065 15.068 -6.800 1.00 32.84 85 CYS A CA 1
ATOM 636 C C . CYS A 1 85 ? -11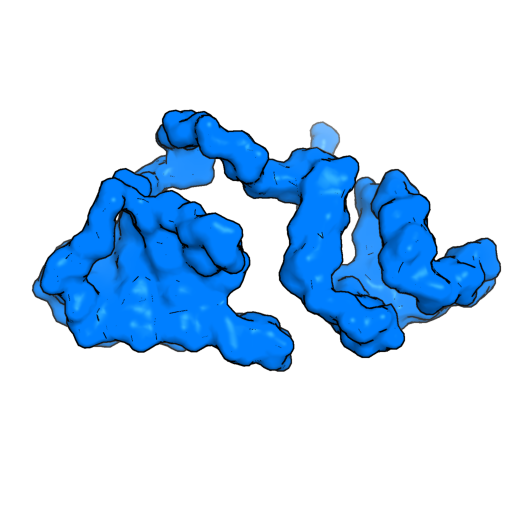.208 14.660 -7.740 1.00 32.84 85 CYS A C 1
ATOM 638 O O . CYS A 1 85 ? -12.296 15.222 -7.682 1.00 32.84 85 CYS A O 1
ATOM 640 N N . ASP A 1 86 ? -10.954 13.696 -8.621 1.00 28.53 86 ASP A N 1
ATOM 641 C CA . ASP A 1 86 ? -12.018 12.968 -9.290 1.00 28.53 86 ASP A CA 1
ATOM 642 C C . ASP A 1 86 ? -12.483 11.877 -8.326 1.00 28.53 86 ASP A C 1
ATOM 644 O O . ASP A 1 86 ? -11.774 10.925 -8.001 1.00 28.53 86 ASP A O 1
ATOM 648 N N . ALA A 1 87 ? -13.661 12.107 -7.763 1.00 38.06 87 ALA A N 1
ATOM 649 C CA . ALA A 1 87 ? -14.253 11.365 -6.663 1.00 38.06 87 ALA A CA 1
ATOM 650 C C . ALA A 1 87 ? -14.757 9.959 -7.058 1.00 38.06 87 ALA A C 1
ATOM 652 O O . ALA A 1 87 ? -15.776 9.525 -6.534 1.00 38.06 87 ALA A O 1
ATOM 653 N N . ASN A 1 88 ? -14.100 9.254 -7.985 1.00 40.25 88 ASN A N 1
ATOM 654 C CA . ASN A 1 88 ? -14.696 8.076 -8.632 1.00 40.25 88 ASN A CA 1
ATOM 655 C C . ASN A 1 88 ? -13.836 6.806 -8.723 1.00 40.25 88 ASN A C 1
ATOM 657 O O . ASN A 1 88 ? -14.263 5.864 -9.382 1.00 40.25 88 ASN A O 1
ATOM 661 N N . GLU A 1 89 ? -12.687 6.709 -8.046 1.00 42.72 89 GLU A N 1
ATOM 662 C CA . GLU A 1 89 ? -11.902 5.451 -8.049 1.00 42.72 89 GLU A CA 1
ATOM 663 C C . GLU A 1 89 ? -11.894 4.690 -6.711 1.00 42.72 89 GLU A C 1
ATOM 665 O O . GLU A 1 89 ? -11.275 3.639 -6.600 1.00 42.72 89 GLU A O 1
ATOM 670 N N . TYR A 1 90 ? -12.646 5.171 -5.715 1.00 49.59 90 TYR A N 1
ATOM 671 C CA . TYR A 1 90 ? -12.824 4.505 -4.422 1.00 49.59 90 TYR A CA 1
ATOM 672 C C . TYR A 1 90 ? -14.260 4.699 -3.933 1.00 49.59 90 TYR A C 1
ATOM 674 O O . TYR A 1 90 ? -14.547 5.620 -3.163 1.00 49.59 90 TYR A O 1
ATOM 682 N N . ASP A 1 91 ? -15.181 3.871 -4.420 1.00 50.59 91 ASP A N 1
ATOM 683 C CA . ASP A 1 91 ? -16.594 3.929 -4.040 1.00 50.59 91 ASP A CA 1
ATOM 684 C C . ASP A 1 91 ? -16.726 3.687 -2.518 1.00 50.59 91 ASP A C 1
ATOM 686 O O . ASP A 1 91 ? -16.618 2.564 -2.029 1.00 50.59 91 ASP A O 1
ATOM 690 N N . GLY A 1 92 ? -16.850 4.770 -1.738 1.00 59.31 92 GLY A N 1
ATOM 691 C CA . GLY A 1 92 ? -16.994 4.735 -0.276 1.00 59.31 92 GLY A CA 1
ATOM 692 C C . GLY A 1 92 ? -15.805 5.206 0.578 1.00 59.31 92 GLY A C 1
ATOM 693 O O . GLY A 1 92 ? -15.959 5.239 1.802 1.00 59.31 92 GLY A O 1
ATOM 694 N N . ILE A 1 93 ? -14.660 5.614 0.008 1.00 74.00 93 ILE A N 1
ATOM 695 C CA . ILE A 1 93 ? -13.550 6.202 0.794 1.00 74.00 93 ILE A CA 1
ATOM 696 C C . ILE A 1 93 ? -13.690 7.724 0.861 1.00 74.00 93 ILE A C 1
ATOM 698 O O . ILE A 1 93 ? -13.594 8.423 -0.146 1.00 74.00 93 ILE A O 1
ATOM 702 N N . ALA A 1 94 ? -13.865 8.265 2.068 1.00 79.00 94 ALA A N 1
ATOM 703 C CA . ALA A 1 94 ? -13.969 9.710 2.262 1.00 79.00 94 ALA A CA 1
ATOM 704 C C . ALA A 1 94 ? -12.583 10.375 2.342 1.00 79.00 94 ALA A C 1
ATOM 706 O O . ALA A 1 94 ? -11.786 10.061 3.227 1.00 79.00 94 ALA A O 1
ATOM 707 N N . VAL A 1 95 ? -12.302 11.350 1.475 1.00 80.81 95 VAL A N 1
ATOM 708 C CA . VAL A 1 95 ? -11.105 12.196 1.608 1.00 80.81 95 VAL A CA 1
ATOM 709 C C . VAL A 1 95 ? -11.409 13.340 2.576 1.00 80.81 95 VAL A C 1
ATOM 711 O O . VAL A 1 95 ? -12.285 14.166 2.324 1.00 80.81 95 VAL A O 1
ATOM 714 N N . LEU A 1 96 ? -10.699 13.383 3.700 1.00 79.94 96 LEU A N 1
ATOM 715 C CA . LEU A 1 96 ? -10.832 14.422 4.715 1.00 79.94 96 LEU A CA 1
ATOM 716 C C . LEU A 1 96 ? -9.883 15.585 4.420 1.00 79.94 96 LEU A C 1
ATOM 718 O O . LEU A 1 96 ? -8.792 15.407 3.885 1.00 79.94 96 LEU A O 1
ATOM 722 N N . SER A 1 97 ? -10.283 16.790 4.820 1.00 73.94 97 SER A N 1
ATOM 723 C CA . SER A 1 97 ? -9.421 17.979 4.791 1.00 73.94 97 SER A CA 1
ATOM 72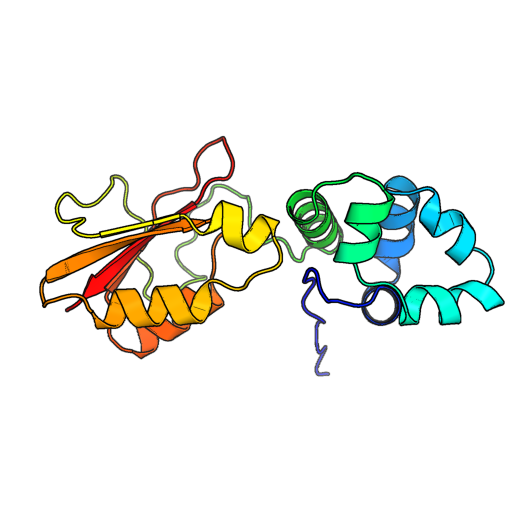4 C C . SER A 1 97 ? -8.522 18.094 6.028 1.00 73.94 97 SER A C 1
ATOM 726 O O . SER A 1 97 ? -7.524 18.810 5.995 1.00 73.94 97 SER A O 1
ATOM 728 N N . ALA A 1 98 ? -8.859 17.394 7.116 1.00 76.94 98 ALA A N 1
ATOM 729 C CA . ALA A 1 98 ? -8.118 17.387 8.373 1.00 76.94 98 ALA A CA 1
ATOM 730 C C . ALA A 1 98 ? -8.255 16.035 9.091 1.00 76.94 98 ALA A C 1
ATOM 732 O O . ALA A 1 98 ? -9.221 15.302 8.875 1.00 76.94 98 ALA A O 1
ATOM 733 N N . ALA A 1 99 ? -7.266 15.694 9.925 1.00 75.00 99 ALA A N 1
ATOM 734 C CA . ALA A 1 99 ? -7.284 14.449 10.687 1.00 75.00 99 ALA A CA 1
ATOM 735 C C . ALA A 1 99 ? -8.493 14.427 11.645 1.00 75.00 99 ALA A C 1
ATOM 737 O O . ALA A 1 99 ? -8.786 15.451 12.273 1.00 75.00 99 ALA A O 1
ATOM 738 N N . PRO A 1 100 ? -9.192 13.288 11.787 1.00 77.69 100 PRO A N 1
ATOM 739 C CA . PRO A 1 100 ? -10.250 13.153 12.774 1.00 77.69 100 PRO A CA 1
ATOM 740 C C . PRO A 1 100 ? -9.685 13.338 14.188 1.00 77.69 100 PRO A C 1
ATOM 742 O O . PRO A 1 100 ? -8.592 12.883 14.505 1.00 77.69 100 PRO A O 1
ATOM 745 N N . THR A 1 101 ? -10.445 13.985 15.068 1.00 73.69 101 THR A N 1
ATOM 746 C CA . THR A 1 101 ? -10.045 14.212 16.469 1.00 73.69 101 THR A CA 1
ATOM 747 C C . THR A 1 101 ? -10.213 12.978 17.360 1.00 73.69 101 THR A C 1
ATOM 749 O O . THR A 1 101 ? -9.801 13.000 18.514 1.00 73.69 101 THR A O 1
ATOM 752 N N . SER A 1 102 ? -10.808 11.900 16.841 1.00 76.69 102 SER A N 1
ATOM 753 C CA . SER A 1 102 ? -11.103 10.653 17.565 1.00 76.69 102 SER A CA 1
ATOM 754 C C . SER A 1 102 ? -10.140 9.508 17.222 1.00 76.69 102 SER A C 1
ATOM 756 O O . SER A 1 102 ? -10.548 8.348 17.224 1.00 76.69 102 SER A O 1
ATOM 758 N N . VAL A 1 103 ? -8.890 9.822 16.872 1.00 84.94 103 VAL A N 1
ATOM 759 C CA . VAL A 1 103 ? -7.848 8.803 16.673 1.00 84.94 103 VAL A CA 1
ATOM 760 C C . VAL A 1 103 ? -7.449 8.247 18.034 1.00 84.94 103 VAL A C 1
ATOM 762 O O . VAL A 1 103 ? -6.921 8.979 18.869 1.00 84.94 103 VAL A O 1
ATOM 765 N N . THR A 1 104 ? -7.724 6.965 18.254 1.00 85.56 104 THR A N 1
ATOM 766 C CA . THR A 1 104 ? -7.402 6.271 19.510 1.00 85.56 104 THR A CA 1
ATOM 767 C C . THR A 1 104 ? -6.127 5.446 19.387 1.00 85.56 104 THR A C 1
ATOM 769 O O . THR A 1 104 ? -5.417 5.253 20.370 1.00 85.56 104 THR A O 1
ATOM 772 N N . ASP A 1 105 ? -5.825 4.971 18.180 1.00 87.44 105 ASP A N 1
ATOM 773 C CA . ASP A 1 105 ? -4.672 4.120 17.907 1.00 87.44 105 ASP A CA 1
ATOM 774 C C . ASP A 1 105 ? -4.000 4.556 16.601 1.00 87.44 105 ASP A C 1
ATOM 776 O O . ASP A 1 105 ? -4.672 5.024 15.678 1.00 87.44 105 ASP A O 1
ATOM 780 N N . THR A 1 106 ? -2.681 4.392 16.516 1.00 91.06 106 THR A N 1
ATOM 781 C CA . THR A 1 106 ? -1.880 4.776 15.346 1.00 91.06 106 THR A CA 1
ATOM 782 C C . THR A 1 106 ? -0.876 3.676 15.025 1.00 91.06 106 THR A C 1
ATOM 784 O O . THR A 1 106 ? -0.121 3.227 15.889 1.00 91.06 106 THR A O 1
ATOM 787 N N . ILE A 1 107 ? -0.815 3.276 13.756 1.00 89.81 107 ILE A N 1
ATOM 788 C CA . ILE A 1 107 ? 0.132 2.290 13.246 1.00 89.81 107 ILE A CA 1
ATOM 789 C C . ILE A 1 107 ? 0.935 2.848 12.067 1.00 89.81 107 ILE A C 1
ATOM 791 O O . ILE A 1 107 ? 0.385 3.241 11.037 1.00 89.81 107 ILE A O 1
ATOM 795 N N . ASP A 1 108 ? 2.262 2.848 12.211 1.00 90.75 108 ASP A N 1
ATOM 796 C CA . ASP A 1 108 ? 3.192 3.173 11.129 1.00 90.75 108 ASP A CA 1
ATOM 797 C C . ASP A 1 108 ? 3.714 1.892 10.481 1.00 90.75 108 ASP A C 1
ATOM 799 O O . ASP A 1 108 ? 4.436 1.103 11.095 1.00 90.75 108 ASP A O 1
ATOM 803 N N . VAL A 1 109 ? 3.335 1.685 9.221 1.00 88.81 109 VAL A N 1
ATOM 804 C CA . VAL A 1 109 ? 3.696 0.489 8.458 1.00 88.81 109 VAL A CA 1
ATOM 805 C C . VAL A 1 109 ? 4.853 0.728 7.493 1.00 88.81 109 VAL A C 1
ATOM 807 O O . VAL A 1 109 ? 5.333 -0.223 6.876 1.00 88.81 109 VAL A O 1
ATOM 810 N N . ARG A 1 110 ? 5.356 1.965 7.382 1.00 87.50 110 ARG A N 1
ATOM 811 C CA . ARG A 1 110 ? 6.522 2.306 6.551 1.00 87.50 110 ARG A CA 1
ATOM 812 C C . ARG A 1 110 ? 7.751 1.444 6.864 1.00 87.50 110 ARG A C 1
ATOM 814 O O . ARG A 1 110 ? 8.280 0.856 5.921 1.00 87.50 110 ARG A O 1
ATOM 821 N N . PRO A 1 111 ? 8.193 1.276 8.132 1.00 86.12 111 PRO A N 1
ATOM 822 C CA . PRO A 1 111 ? 9.362 0.443 8.420 1.00 86.12 111 PRO A CA 1
ATOM 823 C C . PRO A 1 111 ? 9.112 -1.037 8.116 1.00 86.12 111 PRO A C 1
ATOM 825 O O . PRO A 1 111 ? 10.035 -1.750 7.736 1.00 86.12 111 PRO A O 1
ATOM 828 N N . MET A 1 112 ? 7.865 -1.503 8.240 1.00 84.12 112 MET A N 1
ATOM 829 C CA . MET A 1 112 ? 7.503 -2.887 7.936 1.00 84.12 112 MET A CA 1
ATOM 830 C C . MET A 1 112 ? 7.607 -3.159 6.436 1.00 84.12 112 MET A C 1
ATOM 832 O O . MET A 1 112 ? 8.253 -4.121 6.030 1.00 84.12 112 MET A O 1
ATOM 836 N N . ILE A 1 113 ? 7.037 -2.270 5.622 1.00 82.06 113 ILE A N 1
ATOM 837 C CA . ILE A 1 113 ? 7.093 -2.357 4.161 1.00 82.06 113 ILE A CA 1
ATOM 838 C C . ILE A 1 113 ? 8.538 -2.218 3.671 1.00 82.06 113 ILE A C 1
ATOM 840 O O . ILE A 1 113 ? 8.961 -2.992 2.817 1.00 82.06 113 ILE A O 1
ATOM 844 N N . ALA A 1 114 ? 9.326 -1.310 4.258 1.00 78.62 114 ALA A N 1
ATOM 845 C CA . ALA A 1 114 ? 10.748 -1.154 3.937 1.00 78.62 114 ALA A CA 1
ATOM 846 C C . ALA A 1 114 ? 11.571 -2.428 4.221 1.00 78.62 114 ALA A C 1
ATOM 848 O O . ALA A 1 114 ? 12.580 -2.682 3.567 1.00 78.62 114 ALA A O 1
ATOM 849 N N . GLN A 1 115 ? 11.131 -3.256 5.173 1.00 82.56 115 GLN A N 1
ATOM 850 C CA . GLN A 1 115 ? 11.732 -4.556 5.488 1.00 82.56 115 GLN A CA 1
ATOM 851 C C . GLN A 1 115 ? 11.181 -5.715 4.635 1.00 82.56 115 GLN A C 1
ATOM 853 O O . GLN A 1 115 ? 11.609 -6.853 4.821 1.00 82.56 115 GLN A O 1
ATOM 858 N N . GLY A 1 116 ? 10.248 -5.454 3.712 1.00 75.81 116 GLY A N 1
ATOM 859 C CA . GLY A 1 116 ? 9.570 -6.478 2.911 1.00 75.81 116 GLY A CA 1
ATOM 860 C C . GLY A 1 116 ? 8.443 -7.211 3.651 1.00 75.81 116 GLY A C 1
ATOM 861 O O . GLY A 1 116 ? 7.983 -8.249 3.187 1.00 75.81 116 GLY A O 1
ATOM 862 N N . ASN A 1 117 ? 7.992 -6.701 4.801 1.00 79.94 117 ASN A N 1
ATOM 863 C CA . ASN A 1 117 ? 6.877 -7.272 5.555 1.00 79.94 117 ASN A CA 1
ATOM 864 C C . ASN A 1 117 ? 5.538 -6.669 5.109 1.00 79.94 117 ASN A C 1
ATOM 866 O O . ASN A 1 117 ? 5.431 -5.473 4.830 1.00 79.94 117 ASN A O 1
ATOM 870 N N . HIS A 1 118 ? 4.479 -7.480 5.123 1.00 79.62 118 HIS A N 1
ATOM 871 C CA . HIS A 1 118 ? 3.129 -7.028 4.786 1.00 79.62 118 HIS A CA 1
ATOM 872 C C . HIS A 1 118 ? 2.331 -6.672 6.047 1.00 79.62 118 HIS A C 1
ATOM 874 O O . HIS A 1 118 ? 2.073 -7.546 6.874 1.00 79.62 118 HIS A O 1
ATOM 880 N N . PRO A 1 119 ? 1.858 -5.423 6.194 1.00 84.19 119 PRO A N 1
ATOM 881 C CA . PRO A 1 119 ? 1.150 -4.993 7.397 1.00 84.19 119 PRO A CA 1
ATOM 882 C C . PRO A 1 119 ? -0.331 -5.399 7.434 1.00 84.19 119 PRO A C 1
ATOM 884 O O . PRO A 1 119 ? -1.013 -5.094 8.409 1.00 84.19 119 PRO A O 1
ATOM 887 N N . LYS A 1 120 ? -0.848 -6.069 6.393 1.00 85.88 120 LYS A N 1
ATOM 888 C CA . LYS A 1 120 ? -2.287 -6.330 6.206 1.00 85.88 120 LYS A CA 1
ATOM 889 C C . LYS A 1 120 ? -2.942 -6.968 7.438 1.00 85.88 120 LYS A C 1
ATOM 891 O O . LYS A 1 120 ? -3.943 -6.463 7.931 1.00 85.88 120 LYS A O 1
ATOM 896 N N . ASP A 1 121 ? -2.337 -8.031 7.965 1.00 85.06 121 ASP A N 1
ATOM 897 C CA . ASP A 1 121 ? -2.936 -8.843 9.024 1.00 85.06 121 ASP A CA 1
ATOM 898 C C . ASP A 1 121 ? -2.934 -8.072 10.344 1.00 85.06 121 ASP A C 1
ATOM 900 O O . ASP A 1 121 ? -3.869 -8.163 11.134 1.00 85.06 121 ASP A O 1
ATOM 904 N N . ILE A 1 122 ? -1.905 -7.246 10.547 1.00 88.12 122 ILE A N 1
ATOM 905 C CA . ILE A 1 122 ? -1.772 -6.393 11.724 1.00 88.12 122 ILE A CA 1
ATOM 906 C C . ILE A 1 122 ? -2.796 -5.262 11.668 1.00 88.12 122 ILE A C 1
ATOM 908 O O . ILE A 1 122 ? -3.455 -5.009 12.672 1.00 88.12 122 ILE A O 1
ATOM 912 N N . VAL A 1 123 ? -2.971 -4.613 10.513 1.00 89.38 123 VAL A N 1
ATOM 913 C CA . VAL A 1 123 ? -3.951 -3.528 10.360 1.00 89.38 123 VAL A CA 1
ATOM 914 C C . VAL A 1 123 ? -5.373 -4.051 10.532 1.00 89.38 123 VAL A C 1
ATOM 916 O O . VAL A 1 123 ? -6.138 -3.446 11.272 1.00 89.38 123 VAL A O 1
ATOM 919 N N . ILE A 1 124 ? -5.723 -5.187 9.919 1.00 87.75 124 ILE A N 1
ATOM 920 C CA . ILE A 1 124 ? -7.056 -5.795 10.076 1.00 87.75 124 ILE A CA 1
ATOM 921 C C . ILE A 1 124 ? -7.294 -6.189 11.535 1.00 87.75 124 ILE A C 1
ATOM 923 O O . ILE A 1 124 ? -8.359 -5.908 12.080 1.00 87.75 124 ILE A O 1
ATOM 927 N N . LYS A 1 125 ? -6.299 -6.798 12.191 1.00 89.25 125 LYS A N 1
ATOM 928 C CA . LYS A 1 125 ? -6.402 -7.166 13.605 1.00 89.25 125 LYS A CA 1
ATOM 929 C C . LYS A 1 125 ? -6.609 -5.939 14.495 1.00 89.25 125 LYS A C 1
ATOM 931 O O . LYS A 1 125 ? -7.512 -5.952 15.320 1.00 89.25 125 LYS A O 1
ATOM 936 N N . ARG A 1 126 ? -5.823 -4.877 14.300 1.00 88.81 126 ARG A N 1
ATOM 937 C CA . ARG A 1 126 ? -5.961 -3.619 15.050 1.00 88.81 126 ARG A CA 1
ATOM 938 C C . ARG A 1 126 ? -7.295 -2.935 14.785 1.00 88.81 126 ARG A C 1
ATOM 940 O O . ARG A 1 126 ? -7.926 -2.471 15.721 1.00 88.81 126 ARG A O 1
ATOM 947 N N . ALA A 1 127 ? -7.752 -2.923 13.534 1.00 87.88 127 ALA A N 1
ATOM 948 C CA . ALA A 1 127 ? -9.061 -2.389 13.186 1.00 87.88 127 ALA A CA 1
ATOM 949 C C . ALA A 1 127 ? -10.192 -3.170 13.875 1.00 87.88 127 ALA A C 1
ATOM 951 O O . ALA A 1 127 ? -11.138 -2.561 14.350 1.00 87.88 127 ALA A O 1
ATOM 952 N N . ALA A 1 128 ? -10.077 -4.497 13.987 1.00 86.62 128 ALA A N 1
ATOM 953 C CA . ALA A 1 128 ? -11.051 -5.339 14.684 1.00 86.62 128 ALA A CA 1
ATOM 954 C C . ALA A 1 128 ? -11.014 -5.211 16.220 1.00 86.62 128 ALA A C 1
ATOM 956 O O . ALA A 1 128 ? -11.989 -5.563 16.881 1.00 86.62 128 ALA A O 1
ATOM 957 N N . GLU A 1 129 ? -9.903 -4.737 16.788 1.00 88.94 129 GLU A N 1
ATOM 958 C CA . GLU A 1 129 ? -9.762 -4.440 18.221 1.00 88.94 129 GLU A CA 1
ATOM 959 C C . GLU A 1 129 ? -10.386 -3.086 18.608 1.00 88.94 129 GLU A C 1
ATOM 961 O O . GLU A 1 129 ? -10.530 -2.809 19.799 1.00 88.94 129 GLU A O 1
ATOM 966 N N . LEU A 1 130 ? -10.792 -2.263 17.632 1.00 87.25 130 LEU A N 1
ATOM 967 C CA . LEU A 1 130 ? -11.464 -0.992 17.888 1.00 87.25 130 LEU A CA 1
ATOM 968 C C . LEU A 1 130 ? -12.843 -1.204 18.532 1.00 87.25 130 LEU A C 1
ATOM 970 O O . LEU A 1 130 ? -13.602 -2.127 18.234 1.00 87.25 130 LEU A O 1
ATOM 974 N N . SER A 1 131 ? -13.210 -0.281 19.408 1.00 85.31 131 SER A N 1
ATOM 975 C CA . SER A 1 131 ? -14.565 -0.121 19.922 1.00 85.31 131 SER A CA 1
ATOM 976 C C . SER A 1 131 ? -15.382 0.775 18.991 1.00 85.31 131 SER A C 1
ATOM 978 O O . SER A 1 131 ? -14.849 1.570 18.216 1.00 85.31 131 SER A O 1
ATOM 980 N N . LYS A 1 132 ? -16.716 0.691 19.073 1.00 85.50 132 LYS A N 1
ATOM 981 C CA . LYS A 1 132 ? -17.606 1.551 18.277 1.00 85.50 132 LYS A CA 1
ATOM 982 C C . LYS A 1 132 ? -17.279 3.032 18.480 1.00 85.50 132 LYS A C 1
ATOM 984 O O . LYS A 1 132 ? -17.338 3.534 19.598 1.00 85.50 132 LYS A O 1
ATOM 989 N N . GLY A 1 133 ? -16.990 3.731 17.384 1.00 83.69 133 GLY A N 1
ATOM 990 C CA . GLY A 1 133 ? -16.620 5.145 17.387 1.00 83.69 133 GLY A CA 1
ATOM 991 C C . GLY A 1 133 ? -15.119 5.429 17.474 1.00 83.69 133 GLY A C 1
ATOM 992 O O . GLY A 1 133 ? -14.737 6.570 17.210 1.00 83.69 133 GLY A O 1
ATOM 993 N N . GLU A 1 134 ? -14.282 4.434 17.770 1.00 88.94 134 GLU A N 1
ATOM 994 C CA . GLU A 1 134 ? -12.825 4.581 17.762 1.00 88.94 134 GLU A CA 1
ATOM 995 C C . GLU A 1 134 ? -12.273 4.577 16.338 1.00 88.94 134 GLU A C 1
ATOM 997 O O . GLU A 1 134 ? -12.854 3.985 15.421 1.00 88.94 134 GLU A O 1
ATOM 1002 N N . THR A 1 135 ? -11.156 5.282 16.153 1.00 90.88 135 THR A N 1
ATOM 1003 C CA . THR A 1 135 ? -10.490 5.418 14.856 1.00 90.88 135 THR A CA 1
ATOM 1004 C C . THR A 1 135 ? -9.029 4.994 14.965 1.00 90.88 135 THR A C 1
ATOM 1006 O O . THR A 1 135 ? -8.295 5.515 15.804 1.00 90.88 135 THR A O 1
ATOM 1009 N N . LEU A 1 136 ? -8.615 4.083 14.088 1.00 91.75 136 LEU A N 1
ATOM 1010 C CA . LEU A 1 136 ? -7.226 3.714 13.847 1.00 91.75 136 LEU A CA 1
ATOM 1011 C C . LEU A 1 136 ? -6.651 4.593 12.740 1.00 91.75 136 LEU A C 1
ATOM 1013 O O . LEU A 1 136 ? -7.203 4.671 11.643 1.00 91.75 136 LEU A O 1
ATOM 1017 N N . GLU A 1 137 ? -5.516 5.216 13.006 1.00 92.69 137 GLU A N 1
ATOM 1018 C CA . GLU A 1 137 ? -4.706 5.892 12.008 1.00 92.69 137 GLU A CA 1
ATOM 1019 C C . GLU A 1 137 ? -3.651 4.942 11.431 1.00 92.69 137 GLU A C 1
ATOM 1021 O O . GLU A 1 137 ? -2.859 4.349 12.157 1.00 92.69 137 GLU A O 1
ATOM 1026 N N . LEU A 1 138 ? -3.604 4.842 10.107 1.00 91.25 138 LEU A N 1
ATOM 1027 C CA . LEU A 1 138 ? -2.632 4.075 9.344 1.00 91.25 138 LEU A CA 1
ATOM 1028 C C . LEU A 1 138 ? -1.713 5.026 8.574 1.00 91.25 138 LEU A C 1
ATOM 1030 O O . LEU A 1 138 ? -2.170 5.761 7.696 1.00 91.25 138 LEU A O 1
ATOM 1034 N N . ILE A 1 139 ? -0.414 4.960 8.856 1.00 90.50 139 ILE A N 1
ATOM 1035 C CA . ILE A 1 139 ? 0.623 5.714 8.147 1.00 90.50 139 ILE A CA 1
ATOM 1036 C C . ILE A 1 139 ? 1.343 4.767 7.192 1.00 90.50 139 ILE A C 1
ATOM 1038 O O . ILE A 1 139 ? 2.014 3.828 7.623 1.00 90.50 139 ILE A O 1
ATOM 1042 N N . ALA A 1 140 ? 1.209 5.017 5.892 1.00 88.19 140 ALA A N 1
ATOM 1043 C CA . ALA A 1 140 ? 1.764 4.181 4.836 1.00 88.19 140 ALA A CA 1
ATOM 1044 C C . ALA A 1 140 ? 2.567 5.020 3.825 1.00 88.19 140 ALA A C 1
ATOM 1046 O O . ALA A 1 140 ? 2.285 6.206 3.641 1.00 88.19 140 ALA A O 1
ATOM 1047 N N . PRO A 1 141 ? 3.563 4.422 3.146 1.00 83.81 141 PRO A N 1
ATOM 1048 C CA . PRO A 1 141 ? 4.346 5.120 2.125 1.00 83.81 141 PRO A CA 1
ATOM 1049 C C . PRO A 1 141 ? 3.588 5.276 0.793 1.00 83.81 141 PRO A C 1
ATOM 1051 O O . PRO A 1 141 ? 4.070 5.943 -0.112 1.00 83.81 141 PRO A O 1
ATOM 1054 N N . PHE A 1 142 ? 2.420 4.642 0.651 1.00 82.94 142 PHE A N 1
ATOM 1055 C CA . PHE A 1 142 ? 1.524 4.746 -0.502 1.00 82.94 142 PHE A CA 1
ATOM 1056 C C . PHE A 1 142 ? 0.101 4.338 -0.097 1.00 82.94 142 PHE A C 1
ATOM 1058 O O . PHE A 1 142 ? -0.104 3.771 0.977 1.00 82.94 142 PHE A O 1
ATOM 1065 N N . VAL A 1 143 ? -0.883 4.604 -0.962 1.00 81.94 143 VAL A N 1
ATOM 1066 C CA . VAL A 1 143 ? -2.296 4.268 -0.723 1.00 81.94 143 VAL A CA 1
ATOM 1067 C C . VAL A 1 143 ? -2.493 2.746 -0.791 1.00 81.94 143 VAL A C 1
ATOM 1069 O O . VAL A 1 143 ? -2.310 2.159 -1.860 1.00 81.94 143 VAL A O 1
ATOM 1072 N N . PRO A 1 144 ? -2.882 2.071 0.307 1.00 79.06 144 PRO A N 1
ATOM 1073 C CA . PRO A 1 144 ? -3.046 0.624 0.319 1.00 79.06 144 PRO A CA 1
ATOM 1074 C C . PRO A 1 144 ? -4.455 0.230 -0.155 1.00 79.06 144 PRO A C 1
ATOM 1076 O O . PRO A 1 144 ? -5.212 -0.360 0.610 1.00 79.06 144 PRO A O 1
ATOM 1079 N N . ALA A 1 145 ? -4.812 0.549 -1.404 1.00 79.44 145 ALA A N 1
ATOM 1080 C CA . ALA A 1 145 ? -6.170 0.371 -1.943 1.00 79.44 145 ALA A CA 1
ATOM 1081 C C . ALA A 1 145 ? -6.820 -0.997 -1.614 1.00 79.44 145 ALA A C 1
ATOM 1083 O O . ALA A 1 145 ? -7.891 -0.991 -1.006 1.00 79.44 145 ALA A O 1
ATOM 1084 N N . PRO A 1 146 ? -6.151 -2.158 -1.821 1.00 79.75 146 PRO A N 1
ATOM 1085 C CA . PRO A 1 146 ? -6.760 -3.460 -1.527 1.00 79.75 146 PRO A CA 1
ATOM 1086 C C . PRO A 1 146 ? -7.111 -3.659 -0.047 1.00 79.75 146 PRO A C 1
ATOM 1088 O O . PRO A 1 146 ? -8.055 -4.364 0.291 1.00 79.75 146 PRO A O 1
ATOM 1091 N N . LEU A 1 147 ? -6.334 -3.058 0.858 1.00 84.25 147 LEU A N 1
ATOM 1092 C CA . LEU A 1 147 ? -6.581 -3.136 2.296 1.00 84.25 147 LEU A CA 1
ATOM 1093 C C . LEU A 1 147 ? -7.799 -2.295 2.686 1.00 84.25 147 LEU A C 1
ATOM 1095 O O . LEU A 1 147 ? -8.591 -2.712 3.528 1.00 84.25 147 LEU A O 1
ATOM 1099 N N . LEU A 1 148 ? -7.941 -1.120 2.072 1.00 85.69 148 LEU A N 1
ATOM 1100 C CA . LEU A 1 148 ? -9.060 -0.217 2.319 1.00 85.69 148 LEU A CA 1
ATOM 1101 C C . LEU A 1 148 ? -10.377 -0.837 1.831 1.00 85.69 148 LEU A C 1
ATOM 1103 O O . LEU A 1 148 ? -11.358 -0.795 2.568 1.00 85.69 148 LEU A O 1
ATOM 1107 N N . ASP A 1 149 ? -10.373 -1.500 0.672 1.00 83.19 149 ASP A N 1
ATOM 1108 C CA . ASP A 1 149 ? -11.540 -2.221 0.143 1.00 83.19 149 ASP A CA 1
ATOM 1109 C C . ASP A 1 149 ? -11.995 -3.359 1.064 1.00 83.19 149 ASP A C 1
ATOM 1111 O O . ASP A 1 149 ? -13.188 -3.516 1.332 1.00 83.19 149 ASP A O 1
ATOM 1115 N N . ILE A 1 150 ? -11.050 -4.138 1.607 1.00 85.56 150 ILE A N 1
ATOM 1116 C CA . ILE A 1 150 ? -11.360 -5.202 2.574 1.00 85.56 150 ILE A CA 1
ATOM 1117 C C . ILE A 1 150 ? -12.036 -4.611 3.815 1.00 85.56 150 ILE A C 1
ATOM 1119 O O . ILE A 1 150 ? -13.050 -5.137 4.274 1.00 85.56 150 ILE A O 1
A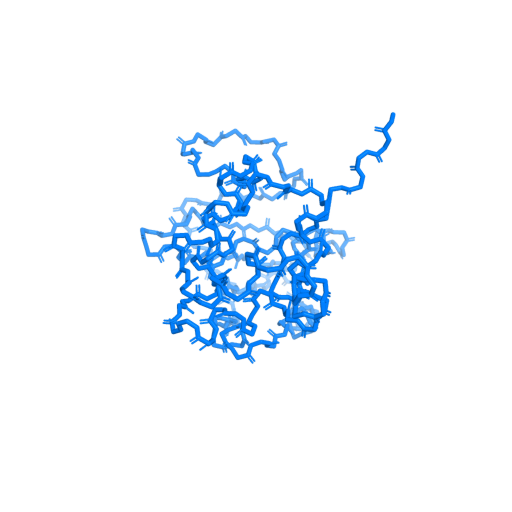TOM 1123 N N . LEU A 1 151 ? -11.503 -3.510 4.350 1.00 87.25 151 LEU A N 1
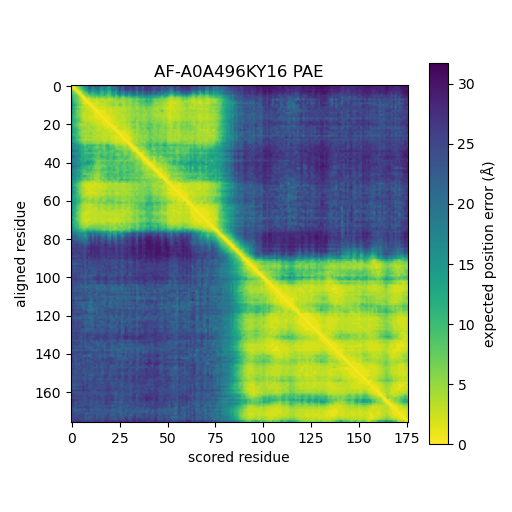ATOM 1124 C CA . LEU A 1 151 ? -12.039 -2.864 5.550 1.00 87.25 151 LEU A CA 1
ATOM 1125 C C . LEU A 1 151 ? -13.418 -2.238 5.291 1.00 87.25 151 LEU A C 1
ATOM 1127 O O . LEU A 1 151 ? -14.315 -2.368 6.126 1.00 87.25 151 LEU A O 1
ATOM 1131 N N . LEU A 1 152 ? -13.631 -1.635 4.120 1.00 85.44 152 LEU A N 1
ATOM 1132 C CA . LEU A 1 152 ? -14.954 -1.180 3.687 1.00 85.44 152 LEU A CA 1
ATOM 1133 C C . LEU A 1 152 ? -15.952 -2.342 3.615 1.00 85.44 152 LEU A C 1
ATOM 1135 O O . LEU A 1 152 ? -17.047 -2.246 4.172 1.00 85.44 152 LEU A O 1
ATOM 1139 N N . GLY A 1 153 ? -15.559 -3.461 2.998 1.00 81.00 153 GLY A N 1
ATOM 1140 C CA . GLY A 1 153 ? -16.375 -4.675 2.907 1.00 81.00 153 GLY A CA 1
ATOM 1141 C C . GLY A 1 153 ? -16.690 -5.308 4.268 1.00 81.00 153 GLY A C 1
ATOM 1142 O O . GLY A 1 153 ? -17.750 -5.906 4.443 1.00 81.00 153 GLY A O 1
ATOM 1143 N N . GLN A 1 154 ? -15.813 -5.131 5.258 1.00 84.62 154 GLN A N 1
ATOM 1144 C CA . GLN A 1 154 ? -16.037 -5.545 6.648 1.00 84.62 154 GLN A CA 1
ATOM 1145 C C . GLN A 1 154 ? -16.951 -4.591 7.439 1.00 84.62 154 GLN A C 1
ATOM 1147 O O . GLN A 1 154 ? -17.310 -4.891 8.577 1.00 84.62 154 GLN A O 1
ATOM 1152 N N . GLY A 1 155 ? -17.365 -3.465 6.849 1.00 85.25 155 GLY A N 1
ATOM 1153 C CA . GLY A 1 155 ? -18.285 -2.505 7.459 1.00 85.25 155 GLY A CA 1
ATOM 1154 C C . GLY A 1 155 ? -17.611 -1.351 8.206 1.00 85.25 155 GLY A C 1
ATOM 1155 O O . GLY A 1 155 ? -18.313 -0.543 8.822 1.00 85.25 155 GLY A O 1
ATOM 1156 N N . PHE A 1 156 ? -16.285 -1.220 8.133 1.00 88.81 156 PHE A N 1
ATOM 1157 C CA . PHE A 1 156 ? -15.580 -0.068 8.693 1.00 88.81 156 PHE A CA 1
ATOM 1158 C C . PHE A 1 156 ? -15.832 1.195 7.857 1.00 88.81 156 PHE A C 1
ATOM 1160 O O . PHE A 1 156 ? -16.095 1.147 6.656 1.00 88.81 156 PHE A O 1
ATOM 1167 N N . ALA A 1 157 ? -15.773 2.359 8.499 1.00 87.62 157 ALA A N 1
ATOM 1168 C CA . ALA A 1 157 ? -15.717 3.639 7.807 1.00 87.62 157 ALA A CA 1
ATOM 1169 C C . ALA A 1 157 ? -14.255 3.967 7.499 1.00 87.62 157 ALA A C 1
ATOM 1171 O O . ALA A 1 157 ? -13.459 4.154 8.418 1.00 87.62 157 ALA A O 1
ATOM 1172 N N . VAL A 1 158 ? -13.907 4.046 6.218 1.00 89.50 158 VAL A N 1
ATOM 1173 C CA . VAL A 1 158 ? -12.545 4.354 5.783 1.00 89.50 158 VAL A CA 1
ATOM 1174 C C . VAL A 1 158 ? -12.489 5.777 5.247 1.00 89.50 158 VAL A C 1
ATOM 1176 O O . VAL A 1 158 ? -13.332 6.209 4.461 1.00 89.50 158 VAL A O 1
ATOM 1179 N N . SER A 1 159 ? -11.484 6.515 5.693 1.00 88.62 159 SER A N 1
ATOM 1180 C CA . SER A 1 159 ? -11.217 7.875 5.251 1.00 88.62 159 SER A CA 1
ATOM 1181 C C . SER A 1 159 ? -9.720 8.116 5.107 1.00 88.62 159 SER A C 1
ATOM 1183 O O . SER A 1 159 ? -8.920 7.359 5.645 1.00 88.62 159 SER A O 1
ATOM 1185 N N . MET A 1 160 ? -9.308 9.131 4.358 1.00 86.94 160 MET A N 1
ATOM 1186 C CA . MET A 1 160 ? -7.890 9.421 4.138 1.00 86.94 160 MET A CA 1
ATOM 1187 C C . MET A 1 160 ? -7.627 10.913 4.040 1.00 86.94 160 MET A C 1
ATOM 1189 O O . MET A 1 160 ? -8.494 11.675 3.624 1.00 86.94 160 MET A O 1
ATOM 1193 N N . LEU A 1 161 ? -6.420 11.328 4.406 1.00 84.69 161 LEU A N 1
ATOM 1194 C CA . LEU A 1 161 ? -5.934 12.666 4.101 1.00 84.69 161 LEU A CA 1
ATOM 1195 C C . LEU A 1 161 ? -5.281 12.694 2.717 1.00 84.69 161 LEU A C 1
ATOM 1197 O O . LEU A 1 161 ? -4.734 11.674 2.280 1.00 84.69 161 LEU A O 1
ATOM 1201 N N . PRO A 1 162 ? -5.293 13.855 2.038 1.00 77.12 162 PRO A N 1
ATOM 1202 C CA . PRO A 1 162 ? -4.469 14.047 0.858 1.00 77.12 162 PRO A CA 1
ATOM 1203 C C . PRO A 1 162 ? -3.004 13.725 1.197 1.00 77.12 162 PRO A C 1
ATOM 1205 O O . PRO A 1 162 ? -2.547 14.056 2.298 1.00 77.12 162 PRO A O 1
ATOM 1208 N N . PRO A 1 163 ? -2.275 13.057 0.285 1.00 73.75 163 PRO A N 1
ATOM 1209 C CA . PRO A 1 163 ? -0.884 12.700 0.515 1.00 73.75 163 PRO A CA 1
ATOM 1210 C C . PRO A 1 163 ? -0.063 13.954 0.815 1.00 73.75 163 PRO A C 1
ATOM 1212 O O . PRO A 1 163 ? -0.188 14.977 0.135 1.00 73.75 163 PRO A O 1
ATOM 1215 N N . SER A 1 164 ? 0.776 13.866 1.844 1.00 72.69 164 SER A N 1
ATOM 1216 C CA . SER A 1 164 ? 1.727 14.927 2.166 1.00 72.69 164 SER A CA 1
ATOM 1217 C C . SER A 1 164 ? 2.726 15.107 1.019 1.00 72.69 164 SER A C 1
ATOM 1219 O O . SER A 1 164 ? 2.965 14.186 0.241 1.00 72.69 164 SER A O 1
ATOM 1221 N N . THR A 1 165 ? 3.382 16.268 0.948 1.00 70.75 165 THR A N 1
ATOM 1222 C CA . THR A 1 165 ? 4.465 16.544 -0.021 1.00 70.75 165 THR A CA 1
ATOM 1223 C C . THR A 1 165 ? 5.614 15.532 0.034 1.00 70.75 165 THR A C 1
ATOM 1225 O O . THR A 1 165 ? 6.309 15.351 -0.955 1.00 70.75 165 THR A O 1
ATOM 1228 N N . ASP A 1 166 ? 5.774 14.849 1.166 1.00 69.94 166 ASP A N 1
ATOM 1229 C CA . ASP A 1 166 ? 6.738 13.767 1.402 1.00 69.94 166 ASP A CA 1
ATOM 1230 C C . ASP A 1 166 ? 6.279 12.394 0.851 1.00 69.94 166 ASP A C 1
ATOM 1232 O O . ASP A 1 166 ? 6.917 11.375 1.076 1.00 69.94 166 ASP A O 1
ATOM 1236 N N . GLY A 1 167 ? 5.117 12.319 0.192 1.00 72.19 167 GLY A N 1
ATOM 1237 C CA . GLY A 1 167 ? 4.528 11.064 -0.298 1.00 72.19 167 GLY A CA 1
ATOM 1238 C C . GLY A 1 167 ? 3.870 10.202 0.788 1.00 72.19 167 GLY A C 1
ATOM 1239 O O . GLY A 1 167 ? 3.231 9.199 0.483 1.00 72.19 167 GLY A O 1
ATOM 1240 N N . THR A 1 168 ? 3.966 10.607 2.058 1.00 81.69 168 THR A N 1
ATOM 1241 C CA . THR A 1 168 ? 3.322 9.909 3.177 1.00 81.69 168 THR A CA 1
ATOM 1242 C C . THR A 1 168 ? 1.796 9.989 3.069 1.00 81.69 168 THR A C 1
ATOM 1244 O O . THR A 1 168 ? 1.214 11.075 2.993 1.00 81.69 168 THR A O 1
ATOM 1247 N N . VAL A 1 169 ? 1.146 8.826 3.136 1.00 85.19 169 VAL A N 1
ATOM 1248 C CA . VAL A 1 169 ? -0.310 8.676 3.141 1.00 85.19 169 VAL A CA 1
ATOM 1249 C C . VAL A 1 169 ? -0.787 8.371 4.555 1.00 85.19 169 VAL A C 1
ATOM 1251 O O . VAL A 1 169 ? -0.239 7.503 5.236 1.00 85.19 169 VAL A O 1
ATOM 1254 N N . ARG A 1 170 ? -1.839 9.073 4.984 1.00 88.94 170 ARG A N 1
ATOM 1255 C CA . ARG A 1 170 ? -2.518 8.842 6.264 1.00 88.94 170 ARG A CA 1
ATOM 1256 C C . ARG A 1 170 ? -3.954 8.419 5.993 1.00 88.94 170 ARG A C 1
ATOM 1258 O O . ARG A 1 170 ? -4.748 9.215 5.490 1.00 88.94 170 ARG A O 1
ATOM 1265 N N . ALA A 1 171 ? -4.266 7.171 6.309 1.00 89.31 171 ALA A N 1
ATOM 1266 C CA . ALA A 1 171 ? -5.615 6.628 6.259 1.00 89.31 171 ALA A CA 1
ATOM 1267 C C . ALA A 1 171 ? -6.179 6.491 7.679 1.00 89.31 171 ALA A C 1
ATOM 1269 O O . ALA A 1 171 ? -5.441 6.304 8.639 1.00 89.31 171 ALA A O 1
ATOM 1270 N N . PHE A 1 172 ? -7.492 6.584 7.809 1.00 90.81 172 PHE A N 1
ATOM 1271 C CA . PHE A 1 172 ? -8.229 6.551 9.062 1.00 90.81 172 PHE A CA 1
ATOM 1272 C C . PHE A 1 172 ? -9.357 5.541 8.932 1.00 90.81 172 PHE A C 1
ATOM 1274 O O . PHE A 1 172 ? -10.219 5.662 8.059 1.00 90.81 172 PHE A O 1
ATOM 1281 N N . ILE A 1 173 ? -9.343 4.544 9.806 1.00 91.88 173 ILE A N 1
ATOM 1282 C CA . ILE A 1 173 ? -10.281 3.429 9.811 1.00 91.88 173 ILE A CA 1
ATOM 1283 C C . ILE A 1 173 ? -11.081 3.511 11.096 1.00 91.88 173 ILE A C 1
ATOM 1285 O O . ILE A 1 173 ? -10.534 3.374 12.185 1.00 91.88 173 ILE A O 1
ATOM 1289 N N . ARG A 1 174 ? -12.377 3.771 10.972 1.00 89.69 174 ARG A N 1
ATOM 1290 C CA . ARG A 1 174 ? -13.281 3.962 12.100 1.00 89.69 174 ARG A CA 1
ATOM 1291 C C . ARG A 1 174 ? -14.287 2.828 12.188 1.00 89.69 174 ARG A C 1
ATOM 1293 O O . ARG A 1 174 ? -14.912 2.461 11.191 1.00 89.69 174 ARG A O 1
ATOM 1300 N N . GLN A 1 175 ? -14.507 2.329 13.398 1.00 88.06 175 GLN A N 1
ATOM 1301 C CA . GLN A 1 175 ? -15.554 1.348 13.656 1.00 88.06 175 GLN A CA 1
ATOM 1302 C C . GLN A 1 175 ? -16.923 2.030 13.784 1.00 88.06 175 GLN A C 1
ATOM 1304 O O . GLN A 1 175 ? -17.075 2.993 14.545 1.00 88.06 175 GLN A O 1
ATOM 1309 N N . LYS A 1 176 ? -17.904 1.544 13.012 1.00 81.44 176 LYS A N 1
ATOM 1310 C CA . LYS A 1 176 ? -19.293 2.035 13.012 1.00 81.44 176 LYS A CA 1
ATOM 1311 C C . LYS A 1 176 ? -20.115 1.470 14.175 1.00 81.44 176 LYS A C 1
ATOM 1313 O O . LYS A 1 176 ? -19.900 0.305 14.578 1.00 81.44 176 LYS A O 1
#

Sequence (176 aa):
MNTNKTDITPDTKIADLLLHYPTLEQTLKDYSSAFAALDNPALRDTVAKATSLQQLAKAGGYDIAEMINTLRQTVGVSSPQSCVCDANEYDGIAVLSAAPTSVTDTIDVRPMIAQGNHPKDIVIKRAAELSKGETLELIAPFVPAPLLDILLGQGFAVSMLPPSTDGTVRAFIRQK

Foldseek 3Di:
DDLPQDQLDQQDFQLNNCVSPVVCLVVLVVQDPVCVLLVPVVSVVVVSRVDGLNNSCVVSVHQSVVVSQVSCVSVVVDPDPPPDPPVPPQVQEAADQDDDPQAPEEDECAVCVSVVHDCLVVVVVVLVVDDAFHKYKYKDLADPRVSQVVLVVVVWRKYWYDQDPSSITIIMTHHD

Mean predicted aligned error: 15.64 Å

pLDDT: mean 74.67, std 14.59, range [28.53, 92.69]

Nearest PDB structures (foldseek):
  8k1r-assembly1_B  TM=7.614E-01  e=8.258E-03  Spirochaeta thermophila DSM 6578
  8k1r-assembly1_A  TM=5.439E-01  e=5.699E-03  Spirochaeta thermophila DSM 6578
  2vz8-assembly1_B  TM=5.989E-01  e=1.818E-01  Sus scrofa
  2plw-assembly1_A  TM=5.489E-01  e=6.979E+00  Plasmodium falciparum 3D7
  3juw-assembly1_B  TM=4.377E-01  e=8.402E+00  Bordetella pertussis